Protein AF-X1SND8-F1 (afdb_monomer_lite)

Structure (mmCIF, N/CA/C/O backbone):
data_AF-X1SND8-F1
#
_entry.id   AF-X1SND8-F1
#
loop_
_atom_site.group_PDB
_atom_site.id
_atom_site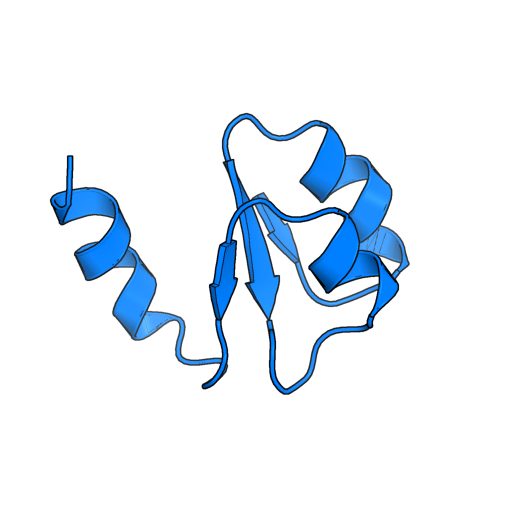.type_symbol
_atom_site.label_atom_id
_atom_site.label_alt_id
_atom_site.label_comp_id
_atom_site.label_asym_id
_atom_site.label_entity_id
_atom_site.label_seq_id
_atom_site.pdbx_PDB_ins_code
_atom_site.Cartn_x
_atom_site.Cartn_y
_atom_site.Cartn_z
_atom_site.occupancy
_atom_site.B_iso_or_equiv
_atom_site.auth_seq_id
_atom_site.auth_comp_id
_atom_site.auth_asym_id
_atom_site.auth_atom_id
_atom_site.pdbx_PDB_model_num
ATOM 1 N N . MET A 1 1 ? -6.095 4.358 -0.602 1.00 90.44 1 MET A N 1
ATOM 2 C CA . MET A 1 1 ? -5.558 4.477 -1.972 1.00 90.44 1 MET A CA 1
ATOM 3 C C . MET A 1 1 ? -4.995 3.132 -2.392 1.00 90.44 1 MET A C 1
ATOM 5 O O . MET A 1 1 ? -4.513 2.424 -1.523 1.00 90.44 1 MET A O 1
ATOM 9 N N . LEU A 1 2 ? -5.094 2.775 -3.672 1.00 90.88 2 LEU A N 1
ATOM 10 C CA . LEU A 1 2 ? -4.437 1.601 -4.252 1.00 90.88 2 LEU A CA 1
ATOM 11 C C . LEU A 1 2 ? -3.417 2.095 -5.283 1.00 90.88 2 LEU A C 1
ATOM 13 O O . LEU A 1 2 ? -3.769 2.973 -6.069 1.00 90.88 2 LEU A O 1
ATOM 17 N N . GLY A 1 3 ? -2.207 1.547 -5.273 1.00 92.06 3 GLY A N 1
ATOM 18 C CA . GLY A 1 3 ? -1.155 1.890 -6.229 1.00 92.06 3 GLY A CA 1
ATOM 19 C C . GLY A 1 3 ? -0.148 0.762 -6.408 1.00 92.06 3 GLY A C 1
ATOM 20 O O . GLY A 1 3 ? -0.184 -0.247 -5.706 1.00 92.06 3 GLY A O 1
ATOM 21 N N . ASP A 1 4 ? 0.750 0.921 -7.362 1.00 91.00 4 ASP A N 1
ATOM 22 C CA . ASP A 1 4 ? 1.794 -0.059 -7.668 1.00 91.00 4 ASP A CA 1
ATOM 23 C C . ASP A 1 4 ? 3.113 0.598 -8.071 1.00 91.00 4 ASP A C 1
ATOM 25 O O . ASP A 1 4 ? 4.167 -0.021 -7.972 1.00 91.00 4 ASP A O 1
ATOM 29 N N . GLY A 1 5 ? 3.093 1.865 -8.480 1.00 91.12 5 GLY A N 1
ATOM 30 C CA . GLY A 1 5 ? 4.277 2.557 -8.964 1.00 91.12 5 GLY A CA 1
ATOM 31 C C . GLY A 1 5 ? 4.927 3.499 -7.955 1.00 91.12 5 GLY A C 1
ATOM 32 O O . GLY A 1 5 ? 4.324 3.966 -6.991 1.00 91.12 5 GLY A O 1
ATOM 33 N N . VAL A 1 6 ? 6.161 3.902 -8.274 1.00 91.25 6 VAL A N 1
ATOM 34 C CA . VAL A 1 6 ? 6.870 5.015 -7.610 1.00 91.25 6 VAL A CA 1
ATOM 35 C C . VAL A 1 6 ? 6.031 6.299 -7.621 1.00 91.25 6 VAL A C 1
ATOM 37 O O . VAL A 1 6 ? 6.032 7.055 -6.654 1.00 91.25 6 VAL A O 1
ATOM 40 N N . ASN A 1 7 ? 5.280 6.528 -8.703 1.00 91.81 7 ASN A N 1
ATOM 41 C CA . ASN A 1 7 ? 4.413 7.697 -8.850 1.00 91.81 7 ASN A CA 1
ATOM 42 C C . ASN A 1 7 ? 3.243 7.701 -7.852 1.00 91.81 7 ASN A C 1
ATOM 44 O O . ASN A 1 7 ? 2.744 8.775 -7.520 1.00 91.81 7 ASN A O 1
ATOM 48 N N . ASP A 1 8 ? 2.835 6.530 -7.355 1.00 93.06 8 ASP A N 1
ATOM 49 C CA . ASP A 1 8 ? 1.741 6.400 -6.391 1.00 93.06 8 ASP A CA 1
ATOM 50 C C . ASP A 1 8 ? 2.222 6.547 -4.947 1.00 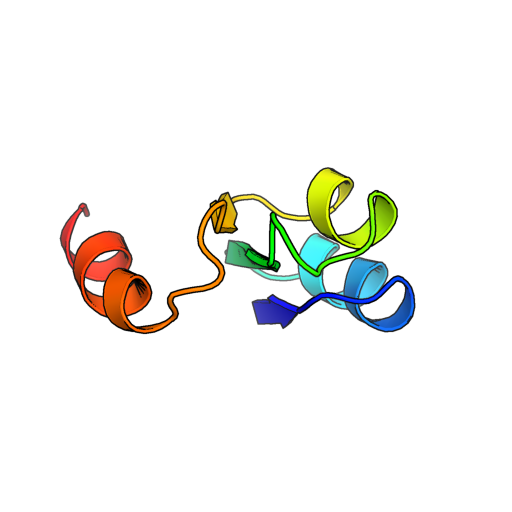93.06 8 ASP A C 1
ATOM 52 O O . ASP A 1 8 ? 1.409 6.802 -4.062 1.00 93.06 8 ASP A O 1
ATOM 56 N N . ALA A 1 9 ? 3.528 6.436 -4.688 1.00 90.88 9 ALA A N 1
ATOM 57 C CA . ALA A 1 9 ? 4.092 6.457 -3.340 1.00 90.88 9 ALA A CA 1
ATOM 58 C C . ALA A 1 9 ? 3.707 7.698 -2.502 1.00 90.88 9 ALA A C 1
ATOM 60 O O . ALA A 1 9 ? 3.295 7.516 -1.356 1.00 90.88 9 ALA A O 1
ATOM 61 N N . PRO A 1 10 ? 3.724 8.945 -3.028 1.00 92.69 10 PRO A N 1
ATOM 62 C CA . PRO A 1 10 ? 3.301 10.117 -2.250 1.00 92.69 10 PRO A CA 1
ATOM 63 C C . PRO A 1 10 ? 1.817 10.065 -1.863 1.00 92.69 10 PRO A C 1
ATOM 65 O O . PRO A 1 10 ? 1.387 10.582 -0.830 1.00 92.69 10 PRO A O 1
ATOM 68 N N . ALA A 1 11 ? 1.014 9.450 -2.723 1.00 94.44 11 ALA A N 1
ATOM 69 C CA . ALA A 1 11 ? -0.423 9.379 -2.566 1.00 94.44 11 ALA A CA 1
ATOM 70 C C . ALA A 1 11 ? -0.833 8.174 -1.691 1.00 94.44 11 ALA A C 1
ATOM 72 O O . ALA A 1 11 ? -1.781 8.275 -0.916 1.00 94.44 11 ALA A O 1
ATOM 73 N N . LEU A 1 12 ? -0.062 7.080 -1.719 1.00 93.06 12 LEU A N 1
ATOM 74 C CA . LEU A 1 12 ? -0.141 5.976 -0.760 1.00 93.06 12 LEU A CA 1
ATOM 75 C C . LEU A 1 12 ? 0.210 6.444 0.656 1.00 93.06 12 LEU A C 1
ATOM 77 O O . LEU A 1 12 ? -0.578 6.201 1.564 1.00 93.06 12 LEU A O 1
ATOM 81 N N . ALA A 1 13 ? 1.295 7.208 0.815 1.00 92.06 13 ALA A N 1
ATOM 82 C CA . ALA A 1 13 ? 1.746 7.714 2.113 1.00 92.06 13 ALA A CA 1
ATOM 83 C C . ALA A 1 13 ? 0.800 8.751 2.752 1.00 92.06 13 ALA A C 1
ATOM 85 O O . ALA A 1 13 ? 0.819 8.947 3.965 1.00 92.06 13 ALA A O 1
ATOM 86 N N . SER A 1 14 ? -0.013 9.448 1.951 1.00 94.06 14 SER A N 1
ATOM 87 C CA . SER A 1 14 ? -0.998 10.426 2.449 1.00 94.06 14 SER A CA 1
ATOM 88 C C . SER A 1 14 ? -2.408 9.854 2.610 1.00 94.06 14 SER A C 1
ATOM 90 O O . SER A 1 14 ? -3.288 10.526 3.155 1.00 94.06 14 SER A O 1
ATOM 92 N N . ALA A 1 15 ? -2.653 8.630 2.140 1.00 93.94 15 ALA A N 1
ATOM 93 C CA . ALA A 1 15 ? -3.951 7.992 2.268 1.00 93.94 15 ALA A CA 1
ATOM 94 C C . ALA A 1 15 ? -4.202 7.535 3.709 1.00 93.94 15 ALA A C 1
ATOM 96 O O . ALA A 1 15 ? -3.292 7.133 4.418 1.00 93.94 15 ALA A O 1
ATOM 97 N N . SER A 1 16 ? -5.471 7.513 4.124 1.00 92.56 16 SER A N 1
ATOM 98 C CA . SER A 1 16 ? -5.846 6.944 5.428 1.00 92.56 16 SER A CA 1
ATOM 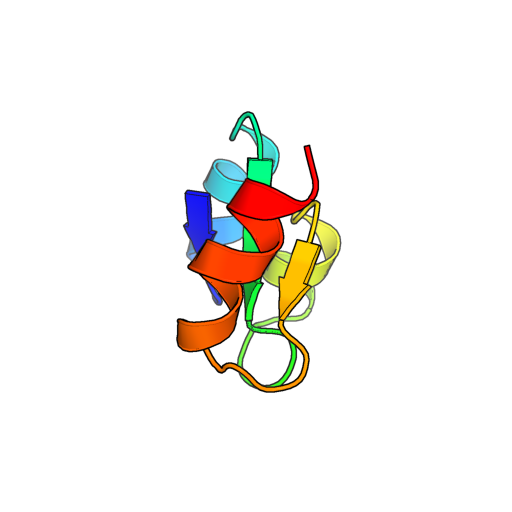99 C C . SER A 1 16 ? -5.569 5.439 5.526 1.00 92.56 16 SER A C 1
ATOM 101 O O . SER A 1 16 ? 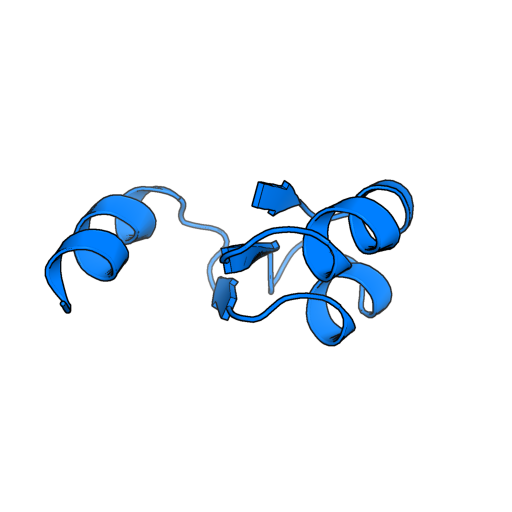-5.379 4.930 6.621 1.00 92.56 16 SER A O 1
ATOM 103 N N . VAL A 1 17 ? -5.614 4.746 4.382 1.00 91.81 17 VAL A N 1
ATOM 104 C CA . VAL A 1 17 ? -5.170 3.359 4.197 1.00 91.81 17 VAL A CA 1
ATOM 105 C C . VAL A 1 17 ? -4.579 3.256 2.788 1.00 91.81 17 VAL A C 1
ATOM 107 O O . VAL A 1 17 ? -5.309 3.408 1.798 1.00 91.81 17 VAL A O 1
ATOM 110 N N . GLY A 1 18 ? -3.272 3.051 2.681 1.00 92.88 18 GLY A N 1
ATOM 111 C CA . GLY A 1 18 ? -2.527 2.814 1.447 1.00 92.88 18 GLY A CA 1
ATOM 112 C C . GLY A 1 18 ? -2.365 1.320 1.168 1.00 92.88 18 GLY A C 1
ATOM 113 O O . GLY A 1 18 ? -1.925 0.565 2.028 1.00 92.88 18 GLY A O 1
ATOM 114 N N . ILE A 1 19 ? -2.713 0.882 -0.041 1.00 92.62 19 ILE A N 1
ATOM 115 C CA . ILE A 1 19 ? -2.611 -0.514 -0.473 1.00 92.62 19 ILE A CA 1
ATOM 116 C C . ILE A 1 19 ? -1.711 -0.574 -1.707 1.00 92.62 19 ILE A C 1
ATOM 118 O O . ILE A 1 19 ? -1.997 0.096 -2.698 1.00 92.62 19 ILE A O 1
ATOM 122 N N . SER A 1 20 ? -0.645 -1.368 -1.663 1.00 93.25 20 SER A N 1
ATOM 123 C CA . SER A 1 20 ? 0.246 -1.601 -2.802 1.00 93.25 20 SER A CA 1
ATOM 124 C C . SER A 1 20 ? 0.074 -2.996 -3.404 1.00 93.25 20 SER A C 1
ATOM 126 O O . SER A 1 20 ? -0.361 -3.935 -2.732 1.00 93.25 20 SER A O 1
ATOM 128 N N . MET A 1 21 ? 0.417 -3.143 -4.684 1.00 90.94 21 MET A N 1
ATOM 129 C CA . MET A 1 21 ? 0.609 -4.448 -5.328 1.00 90.94 21 MET A CA 1
ATOM 130 C C . MET A 1 21 ? 1.994 -4.994 -4.965 1.00 90.94 21 MET A C 1
ATOM 132 O O . MET A 1 21 ? 3.000 -4.342 -5.212 1.00 90.94 21 MET A O 1
ATOM 136 N N . GLY A 1 22 ? 2.053 -6.159 -4.324 1.00 83.19 22 GLY A N 1
ATOM 137 C CA . GLY A 1 22 ? 3.283 -6.701 -3.743 1.00 83.19 22 GLY A CA 1
ATOM 138 C C . GLY A 1 22 ? 4.119 -7.532 -4.714 1.00 83.19 22 GLY A C 1
ATOM 139 O O . GLY A 1 22 ? 5.326 -7.636 -4.520 1.00 83.19 22 GLY A O 1
ATOM 140 N N . SER A 1 23 ? 3.508 -8.126 -5.747 1.00 79.56 23 SER A N 1
ATOM 141 C CA . SER A 1 23 ? 4.248 -8.920 -6.742 1.00 79.56 23 SER A CA 1
ATOM 142 C C . SER A 1 23 ? 4.587 -8.149 -8.018 1.00 79.56 23 SER A C 1
ATOM 144 O O . SER A 1 23 ? 5.585 -8.468 -8.661 1.00 79.56 23 SER A O 1
ATOM 146 N N . VAL A 1 24 ? 3.799 -7.131 -8.373 1.00 77.44 24 VAL A N 1
ATOM 147 C CA . VAL A 1 24 ? 4.037 -6.273 -9.551 1.00 77.44 24 VAL A CA 1
ATOM 148 C C . VAL A 1 24 ? 4.453 -4.848 -9.172 1.00 77.44 24 VAL A C 1
ATOM 150 O O . VAL A 1 24 ? 5.034 -4.146 -10.000 1.00 77.44 24 VAL A O 1
ATOM 153 N N . GLY A 1 25 ? 4.194 -4.409 -7.940 1.00 81.25 25 GLY A N 1
ATOM 154 C CA . GLY A 1 25 ? 4.507 -3.046 -7.531 1.00 81.25 25 GLY A CA 1
ATOM 155 C C . GLY A 1 25 ? 5.987 -2.813 -7.247 1.00 81.25 25 GLY A C 1
ATOM 156 O O . GLY A 1 25 ? 6.750 -3.715 -6.914 1.00 81.25 25 GLY A O 1
ATOM 157 N N . SER A 1 26 ? 6.392 -1.556 -7.391 1.00 87.94 26 SER A N 1
ATOM 158 C CA . SER A 1 26 ? 7.724 -1.079 -7.050 1.00 87.94 26 SER A CA 1
ATOM 159 C C . SER A 1 26 ? 7.958 -1.153 -5.545 1.00 87.94 26 SER A C 1
ATOM 161 O O . SER A 1 26 ? 7.073 -0.803 -4.764 1.00 87.94 26 SER A O 1
ATOM 163 N N . ASP A 1 27 ? 9.193 -1.464 -5.151 1.00 90.62 27 ASP A N 1
ATOM 164 C CA . ASP A 1 27 ? 9.657 -1.387 -3.760 1.00 90.62 27 ASP A CA 1
ATOM 165 C C . ASP A 1 27 ? 9.256 -0.066 -3.082 1.00 90.62 27 ASP A C 1
ATOM 167 O O . ASP A 1 27 ? 8.807 -0.066 -1.939 1.00 90.62 27 ASP A O 1
ATOM 171 N N . VAL A 1 28 ? 9.300 1.056 -3.814 1.00 91.38 28 VAL A N 1
ATOM 172 C CA . VAL A 1 28 ? 8.906 2.368 -3.278 1.00 91.38 28 VAL A CA 1
ATOM 173 C C . VAL A 1 28 ? 7.410 2.417 -2.950 1.00 91.38 28 VAL A C 1
ATOM 175 O O . VAL A 1 28 ? 7.023 2.993 -1.937 1.00 91.38 28 VAL A O 1
ATOM 178 N N . ALA A 1 29 ? 6.551 1.816 -3.775 1.00 92.06 29 ALA A N 1
ATOM 179 C CA . ALA A 1 29 ? 5.118 1.742 -3.494 1.00 92.06 29 ALA A CA 1
ATOM 180 C C . ALA A 1 29 ? 4.835 0.836 -2.287 1.00 92.06 29 ALA A C 1
ATOM 182 O O . ALA A 1 29 ? 3.981 1.163 -1.466 1.00 92.06 29 ALA A O 1
ATOM 183 N N . ILE A 1 30 ? 5.577 -0.268 -2.163 1.00 90.44 30 ILE A N 1
ATOM 184 C CA . ILE A 1 30 ? 5.444 -1.227 -1.062 1.00 90.44 30 ILE A CA 1
ATOM 185 C C . ILE A 1 30 ? 5.849 -0.584 0.268 1.00 90.44 30 ILE A C 1
ATOM 187 O O . ILE A 1 30 ? 5.066 -0.623 1.216 1.00 90.44 30 ILE A O 1
ATOM 191 N N . GLU A 1 31 ? 7.009 0.074 0.327 1.00 91.94 31 GLU A N 1
ATOM 192 C CA . GLU A 1 31 ? 7.503 0.755 1.535 1.00 91.94 31 GLU A CA 1
ATOM 193 C C . GLU A 1 31 ? 6.596 1.900 2.009 1.00 91.94 31 GLU A C 1
ATOM 195 O O . GLU A 1 31 ? 6.531 2.175 3.205 1.00 91.94 31 GLU A O 1
ATOM 200 N N . ASN A 1 32 ? 5.893 2.568 1.088 1.00 92.75 32 ASN A N 1
ATOM 201 C CA . ASN A 1 32 ? 5.008 3.698 1.397 1.00 92.75 32 ASN A CA 1
ATOM 202 C C . ASN A 1 32 ? 3.536 3.292 1.596 1.00 92.75 32 ASN A C 1
ATOM 204 O O . ASN A 1 32 ? 2.679 4.160 1.761 1.00 92.75 32 ASN A O 1
ATOM 208 N N . SER A 1 33 ? 3.220 1.997 1.551 1.00 92.38 33 SER A N 1
ATOM 209 C CA . SER A 1 33 ? 1.862 1.477 1.744 1.00 92.38 33 SER A CA 1
ATOM 210 C C . SER A 1 33 ? 1.688 0.821 3.111 1.00 92.38 33 SER A C 1
ATOM 212 O O . SER A 1 33 ? 2.623 0.234 3.646 1.00 92.38 33 SER A O 1
ATOM 214 N N . ASP A 1 34 ? 0.468 0.851 3.648 1.00 91.38 34 ASP A N 1
ATOM 215 C CA . ASP A 1 34 ? 0.128 0.149 4.892 1.00 91.38 34 ASP A CA 1
ATOM 216 C C . ASP A 1 34 ? -0.057 -1.359 4.666 1.00 91.38 34 ASP A C 1
ATOM 218 O O . ASP A 1 34 ? 0.162 -2.174 5.563 1.00 91.38 34 ASP A O 1
ATOM 222 N N . ILE A 1 35 ? -0.514 -1.740 3.468 1.00 90.25 35 ILE A N 1
ATOM 223 C CA . ILE A 1 35 ? -0.886 -3.114 3.124 1.00 90.25 35 ILE A CA 1
ATOM 224 C C . ILE A 1 35 ? -0.335 -3.459 1.744 1.00 90.25 35 ILE A C 1
ATOM 226 O O . ILE A 1 35 ? -0.671 -2.804 0.763 1.00 90.25 35 ILE A O 1
ATOM 230 N N . ALA A 1 36 ? 0.434 -4.543 1.646 1.00 90.62 36 ALA A N 1
ATOM 231 C CA . ALA A 1 36 ? 0.953 -5.051 0.378 1.00 90.62 36 ALA A CA 1
ATOM 232 C C . ALA A 1 36 ? 0.227 -6.337 -0.054 1.00 90.62 36 ALA A C 1
ATOM 234 O O . ALA A 1 36 ? 0.204 -7.341 0.666 1.00 90.62 36 ALA A O 1
ATOM 235 N N . LEU A 1 37 ? -0.366 -6.326 -1.250 1.00 90.00 37 LEU A N 1
ATOM 236 C CA . LEU A 1 37 ? -1.057 -7.469 -1.848 1.00 90.00 37 LEU A CA 1
ATOM 237 C C . LEU A 1 37 ? -0.065 -8.387 -2.569 1.00 90.00 37 LEU A C 1
ATOM 239 O O . LEU A 1 37 ? 0.219 -8.204 -3.744 1.00 90.00 37 LEU A O 1
ATOM 243 N N . MET A 1 38 ? 0.416 -9.425 -1.889 1.00 87.44 38 MET A N 1
ATOM 244 C CA . MET A 1 38 ? 1.454 -10.339 -2.406 1.00 87.44 38 MET A CA 1
ATOM 245 C C . MET A 1 38 ? 1.057 -11.187 -3.628 1.00 87.44 38 MET A C 1
ATOM 247 O O . MET A 1 38 ? 1.906 -11.858 -4.203 1.00 87.44 38 MET A O 1
ATOM 251 N N . ASN A 1 39 ? -0.226 -11.235 -3.986 1.00 84.38 39 ASN A N 1
ATOM 252 C CA . ASN A 1 39 ? -0.730 -12.027 -5.113 1.00 84.38 39 ASN A CA 1
ATOM 253 C C . ASN A 1 39 ? -1.392 -11.171 -6.204 1.00 84.38 39 ASN A C 1
ATOM 255 O O . ASN A 1 39 ? -2.069 -11.733 -7.067 1.00 84.38 39 ASN A O 1
ATOM 259 N N . ASP A 1 40 ? -1.297 -9.840 -6.089 1.00 78.75 40 ASP A N 1
ATOM 260 C CA . ASP A 1 40 ? -1.966 -8.827 -6.922 1.00 78.75 40 ASP A CA 1
ATOM 261 C C . ASP A 1 40 ? -3.466 -9.084 -7.169 1.00 78.75 40 ASP A C 1
ATOM 263 O O . ASP A 1 40 ? -4.081 -8.585 -8.115 1.00 78.75 40 ASP A O 1
ATOM 267 N N . ASN A 1 41 ? -4.107 -9.869 -6.299 1.00 84.62 41 ASN A N 1
ATOM 268 C CA . ASN A 1 41 ? -5.498 -10.243 -6.452 1.00 84.62 41 ASN A CA 1
ATOM 269 C C . ASN A 1 41 ? -6.387 -9.250 -5.710 1.00 84.62 41 ASN A C 1
ATOM 271 O O . ASN A 1 41 ? -6.729 -9.431 -4.538 1.00 84.62 41 ASN A O 1
ATOM 275 N N . LEU A 1 42 ? -6.856 -8.242 -6.440 1.00 86.38 42 LEU A N 1
ATOM 276 C CA . LEU A 1 42 ? -7.776 -7.221 -5.932 1.00 86.38 42 LEU A CA 1
ATOM 277 C C . LEU A 1 42 ? -9.100 -7.791 -5.397 1.00 86.38 42 LEU A C 1
ATOM 279 O O . LEU A 1 42 ? -9.782 -7.131 -4.617 1.00 86.38 42 LEU A O 1
ATOM 283 N N . ARG A 1 43 ? -9.465 -9.039 -5.735 1.00 89.12 43 ARG A N 1
ATOM 284 C CA . ARG A 1 43 ? -10.654 -9.703 -5.162 1.00 89.12 43 ARG A CA 1
ATOM 285 C C . ARG A 1 43 ? -10.522 -9.971 -3.663 1.00 89.12 43 ARG A C 1
ATOM 287 O O . ARG A 1 43 ? -11.512 -10.333 -3.036 1.00 89.12 43 ARG A O 1
ATOM 294 N N . THR A 1 44 ? -9.334 -9.798 -3.089 1.00 86.38 44 THR A N 1
ATOM 295 C CA . THR A 1 44 ? -9.096 -9.883 -1.642 1.00 86.38 44 THR A CA 1
ATOM 296 C C . THR A 1 44 ? -9.461 -8.591 -0.897 1.00 86.38 44 THR A C 1
ATOM 298 O O . THR A 1 44 ? -9.691 -8.637 0.309 1.00 86.38 44 THR A O 1
ATOM 301 N N . LEU A 1 45 ? -9.625 -7.455 -1.590 1.00 87.88 45 LEU A N 1
ATOM 302 C CA . LEU A 1 45 ? -9.995 -6.171 -0.972 1.00 87.88 45 LEU A CA 1
ATOM 303 C C . LEU A 1 45 ? -11.298 -6.228 -0.148 1.00 87.88 45 LEU A C 1
ATOM 305 O O . LEU A 1 45 ? -11.309 -5.723 0.974 1.00 87.88 45 LEU A O 1
ATOM 309 N N . PRO A 1 46 ? -12.391 -6.870 -0.614 1.00 89.81 46 PRO A N 1
ATOM 310 C CA . PRO A 1 46 ? -13.605 -7.002 0.190 1.00 89.81 46 PRO A CA 1
ATOM 311 C C . PRO A 1 46 ? -13.416 -7.826 1.466 1.00 89.81 46 PRO A C 1
ATOM 313 O O . PRO A 1 46 ? -14.158 -7.629 2.422 1.00 89.81 46 PRO A O 1
ATOM 316 N N . TYR A 1 47 ? -12.464 -8.763 1.489 1.00 87.50 47 TYR A N 1
ATOM 317 C CA . TYR A 1 47 ? -12.119 -9.502 2.705 1.00 87.50 47 TYR A CA 1
ATOM 318 C C . TYR A 1 47 ? -11.393 -8.592 3.703 1.00 87.50 47 TYR A C 1
ATOM 320 O O . TYR A 1 47 ? -11.746 -8.574 4.876 1.00 87.50 47 TYR A O 1
ATOM 328 N N . LEU A 1 48 ? -10.461 -7.772 3.212 1.00 84.12 48 LEU A N 1
ATOM 329 C CA . LEU A 1 48 ? -9.749 -6.759 3.996 1.00 84.12 48 LEU A CA 1
ATOM 330 C C . LEU A 1 48 ? -10.697 -5.764 4.680 1.00 84.12 48 LEU A C 1
ATOM 332 O O . LEU A 1 48 ? -10.556 -5.500 5.868 1.00 84.12 48 LEU A O 1
ATOM 336 N N . LEU A 1 49 ? -11.713 -5.279 3.963 1.00 84.19 49 LEU A N 1
ATOM 337 C CA . LEU A 1 49 ? -12.727 -4.374 4.522 1.00 84.19 49 LEU A CA 1
ATOM 338 C C . LEU A 1 49 ? -13.618 -5.031 5.589 1.00 84.19 49 LEU A C 1
ATOM 340 O O . LEU A 1 49 ? -14.197 -4.330 6.411 1.00 84.19 49 LEU A O 1
ATOM 344 N N . LYS A 1 50 ? -13.753 -6.362 5.569 1.00 88.25 50 LYS A N 1
ATOM 345 C CA . LYS A 1 50 ? -14.559 -7.130 6.532 1.00 88.25 50 LYS A CA 1
ATOM 346 C C . LYS A 1 50 ? -13.788 -7.562 7.777 1.00 88.25 50 LYS A C 1
ATOM 348 O O . LYS A 1 50 ? -14.388 -8.168 8.656 1.00 88.25 50 LYS A O 1
ATOM 353 N N . LEU A 1 51 ? -12.480 -7.316 7.834 1.00 78.94 51 LEU A N 1
ATOM 354 C CA . LEU A 1 51 ? -11.655 -7.685 8.986 1.00 78.94 51 LEU A CA 1
ATOM 355 C C . LEU A 1 51 ? -11.829 -6.734 10.186 1.00 78.94 51 LEU A C 1
ATOM 357 O O . LEU A 1 51 ? -11.267 -7.004 11.246 1.00 78.94 51 LEU A O 1
ATOM 361 N N . SER A 1 52 ? -12.564 -5.632 9.995 1.00 57.41 52 SER A N 1
ATOM 362 C CA . SER A 1 5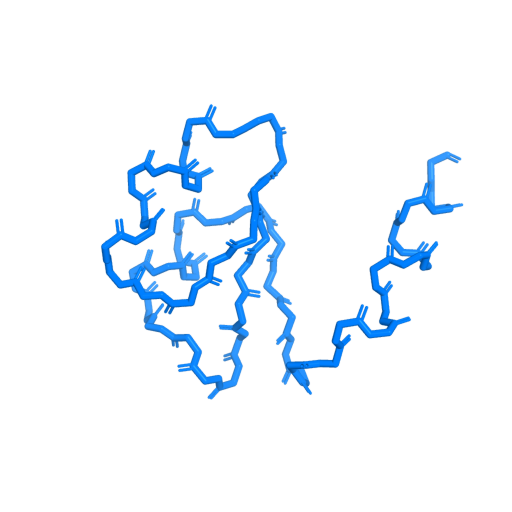2 ? -12.852 -4.603 10.998 1.00 57.41 52 SER A CA 1
ATOM 363 C C . SER A 1 52 ? -14.139 -4.856 11.771 1.00 57.41 52 SER A C 1
ATOM 365 O O . SER A 1 52 ? -15.090 -5.436 11.202 1.00 57.41 52 SER A O 1
#

Organism: NCBI:txid412755

Sequence (52 aa):
MLGDGVNDAPALASASVGISMGSVGSDVAIENSDIALMNDNLRTLPYLLKLS

Radius of gyration: 10.11 Å; chains: 1; bounding box: 24×22×20 Å

pLDDT: mean 88.56, std 6.09, range [57.41, 94.44]

Foldseek 3Di:
DEEAELVCLVVQLPDPFREYAQCRGDPSSVVSGPYYNPVSDCVCVVVVVVVD

Secondary structure (DSSP, 8-state):
-E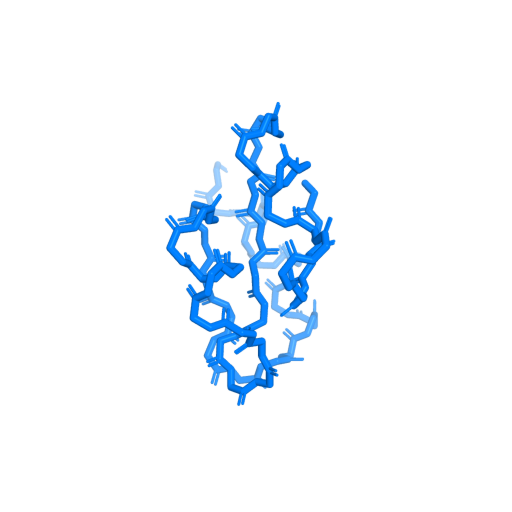E-SGGGHHHHHHSSS-EEETTTS-HHHHHT-SEEETT--GGGHHHHHT--

InterPro domains:
  IPR001757 P-type ATPase [PR00120] (2-18)
  IPR001757 P-type ATPase [PR00120] (34-52)
  IPR023214 HAD superfamily [G3DSA:3.40.50.1000] (1-52)
  IPR036412 HAD-like superfamily [SSF56784] (1-51)
  IPR051014 Cation Transport ATPase Type IB [PTHR48085] (1-52)